Protein AF-V5AI72-F1 (afdb_monomer)

Radius of gyration: 15.3 Å; Cα contacts (8 Å, |Δi|>4): 94; chains: 1; bounding box: 33×25×50 Å

Solvent-accessible surface area (backbone atoms only — not comparable to full-atom values): 4807 Å² total; per-residue (Å²): 133,57,74,66,57,54,52,52,50,54,53,50,51,54,48,61,67,44,41,63,19,51,50,51,14,53,54,50,36,49,51,34,35,77,71,64,18,57,47,30,64,77,38,43,67,62,48,24,52,51,32,27,52,52,19,46,52,35,46,55,50,32,29,73,74,67,76,38,87,84,43,69,67,33,53,52,50,28,52,52,53,41,49,52,53,50,55,52,45,58,74,89

Foldseek 3Di:
DDPVVVVVVVVVVVCVLLVLQLVLLVVLLVVLVVLVQPCSVVCSPVSSVVSSVLLSVLSVVCCVVVVDRPDVVSSVVSCVRSVVSSVVSSVD

Sequence (92 aa):
MSFLDTLVQVLWHIANFVAPACGMACLLSLALRLRGSRAATHDLLRVWSTLFGLGVAVAVLGMALTGLDGAMATYAALVFVTGSASAWFAKA

Secondary structure (DSSP, 8-state):
--HHHHHHHHHHHHHHHHHHHHHHHHHHHHHHHHTT-HHHHH-HHHHHHHHHHHHHHHHHHHHHHHS-TT-HHHHHHHHHHHHHHHHHHHH-

Structure (mmCIF, N/CA/C/O backbone):
data_AF-V5AI72-F1
#
_entry.id   AF-V5AI72-F1
#
loop_
_atom_site.group_PDB
_atom_site.id
_atom_site.type_symbol
_atom_site.label_atom_id
_atom_site.label_alt_id
_atom_site.label_comp_id
_atom_site.label_asym_id
_atom_site.label_entity_id
_atom_site.label_seq_id
_atom_site.pdbx_PDB_ins_code
_atom_site.Cartn_x
_atom_site.Cartn_y
_atom_site.Cartn_z
_atom_site.occupancy
_atom_site.B_iso_or_equiv
_atom_site.auth_seq_id
_atom_site.auth_comp_id
_atom_site.auth_asym_id
_atom_site.auth_atom_id
_atom_site.pdbx_PDB_model_num
ATOM 1 N N . MET A 1 1 ? -7.246 9.920 31.056 1.00 64.56 1 MET A N 1
ATOM 2 C CA . MET A 1 1 ? -6.638 9.829 29.713 1.00 64.56 1 MET A CA 1
ATOM 3 C C . MET A 1 1 ? -6.071 11.196 29.377 1.00 64.56 1 MET A C 1
ATOM 5 O O . MET A 1 1 ? -6.822 12.163 29.448 1.00 64.56 1 MET A O 1
ATOM 9 N N . SER A 1 2 ? -4.772 11.306 29.113 1.00 90.00 2 SER A N 1
ATOM 10 C CA . SER A 1 2 ? -4.150 12.548 28.640 1.00 90.00 2 SER A CA 1
ATOM 11 C C . SER A 1 2 ? -4.543 12.807 27.178 1.00 90.00 2 SER A C 1
ATOM 13 O O . SER A 1 2 ? -4.760 11.866 26.420 1.00 90.00 2 SER A O 1
ATOM 15 N N . PHE A 1 3 ? -4.609 14.075 26.756 1.00 89.88 3 PHE A N 1
ATOM 16 C CA . PHE A 1 3 ? -4.807 14.457 25.347 1.00 89.88 3 PHE A CA 1
ATOM 17 C C . PHE A 1 3 ? -3.771 13.803 24.415 1.00 89.88 3 PHE A C 1
ATOM 19 O O . PHE A 1 3 ? -4.105 13.374 23.310 1.00 89.88 3 PHE A O 1
ATOM 26 N N . LEU A 1 4 ? -2.528 13.669 24.888 1.00 92.12 4 LEU A N 1
ATOM 27 C CA . LEU A 1 4 ? -1.452 13.010 24.148 1.00 92.12 4 LEU A CA 1
ATOM 28 C C . LEU A 1 4 ? -1.751 11.524 23.902 1.00 92.12 4 LEU A C 1
ATOM 30 O O . LEU A 1 4 ? -1.473 11.030 22.813 1.00 92.12 4 LEU A O 1
ATOM 34 N N . ASP A 1 5 ? -2.378 10.832 24.859 1.00 90.75 5 ASP A N 1
ATOM 35 C CA . ASP A 1 5 ? -2.741 9.416 24.707 1.00 90.75 5 ASP A CA 1
ATOM 36 C C . ASP A 1 5 ? -3.770 9.230 23.590 1.00 90.75 5 ASP A C 1
ATOM 38 O O . ASP A 1 5 ? -3.697 8.271 22.820 1.00 90.75 5 ASP A O 1
ATOM 42 N N . THR A 1 6 ? -4.731 10.150 23.491 1.00 90.25 6 THR A N 1
ATOM 43 C CA . THR A 1 6 ? -5.759 10.127 22.447 1.00 90.25 6 THR A CA 1
ATOM 44 C C . THR A 1 6 ? -5.146 10.372 21.073 1.00 90.25 6 THR A C 1
ATOM 46 O O . THR A 1 6 ? -5.454 9.648 20.128 1.00 90.25 6 THR A O 1
ATOM 49 N N . LEU A 1 7 ? -4.240 11.350 20.956 1.00 92.00 7 LEU A N 1
ATOM 50 C CA . LEU A 1 7 ? -3.529 11.607 19.702 1.00 92.00 7 LEU A CA 1
ATOM 51 C C . LEU A 1 7 ? -2.740 10.379 19.244 1.00 92.00 7 LEU A C 1
ATOM 53 O O . LEU A 1 7 ? -2.853 9.973 18.089 1.00 92.00 7 LEU A O 1
ATOM 57 N N . VAL A 1 8 ? -1.986 9.753 20.149 1.00 93.94 8 VAL A N 1
ATOM 58 C CA . VAL A 1 8 ? -1.199 8.553 19.833 1.00 93.94 8 VAL A CA 1
ATOM 59 C C . VAL A 1 8 ? -2.095 7.409 19.357 1.00 93.94 8 VAL A C 1
ATOM 61 O O . VAL A 1 8 ? -1.753 6.748 18.381 1.00 93.94 8 VAL A O 1
ATOM 64 N N . GLN A 1 9 ? -3.254 7.198 19.984 1.00 91.25 9 GLN A N 1
ATOM 65 C CA . GLN A 1 9 ? -4.203 6.153 19.580 1.00 91.25 9 GLN A CA 1
ATOM 66 C C . GLN A 1 9 ? -4.769 6.374 18.177 1.00 91.25 9 GLN A C 1
ATOM 68 O O . GLN A 1 9 ? -4.812 5.434 17.385 1.00 91.25 9 GLN A O 1
ATOM 73 N N . VAL A 1 10 ? -5.166 7.605 17.848 1.00 89.81 10 VAL A N 1
ATOM 74 C CA . VAL A 1 10 ? -5.693 7.933 16.514 1.00 89.81 10 VAL A CA 1
ATOM 75 C C . VAL A 1 10 ? -4.624 7.714 15.447 1.00 89.81 10 VAL A C 1
ATOM 77 O O . VAL A 1 10 ? -4.896 7.097 14.418 1.00 89.81 10 VAL A O 1
ATOM 80 N N . LEU A 1 11 ? -3.391 8.155 15.705 1.00 91.69 11 LEU A N 1
ATOM 81 C CA . LEU A 1 11 ? -2.280 7.933 14.782 1.00 91.69 11 LEU A CA 1
ATOM 82 C C . LEU A 1 11 ? -1.984 6.442 14.595 1.00 91.69 11 LEU A C 1
ATOM 84 O O . LEU A 1 11 ? -1.793 5.999 13.464 1.00 91.69 11 LEU A O 1
ATOM 88 N N . TRP A 1 12 ? -2.004 5.658 15.674 1.00 91.62 12 TRP A N 1
ATOM 89 C CA . TRP A 1 12 ? -1.825 4.207 15.604 1.00 91.62 12 TRP A CA 1
ATOM 90 C C . TRP A 1 12 ? -2.928 3.515 14.806 1.00 91.62 12 TRP A C 1
ATOM 92 O O . TRP A 1 12 ? -2.654 2.610 14.018 1.00 91.62 12 TRP A O 1
ATOM 102 N N . HIS A 1 13 ? -4.172 3.948 14.978 1.00 88.38 13 HIS A N 1
ATOM 103 C CA . HIS A 1 13 ? -5.306 3.394 14.254 1.00 88.38 13 HIS A CA 1
ATOM 104 C C . HIS A 1 13 ? -5.192 3.652 12.745 1.00 88.38 13 HIS A C 1
ATOM 106 O O . HIS A 1 13 ? -5.269 2.715 11.951 1.00 88.38 13 HIS A O 1
ATOM 112 N N . ILE A 1 14 ? -4.897 4.896 12.353 1.00 89.12 14 ILE A N 1
ATOM 113 C CA . ILE A 1 14 ? -4.684 5.265 10.945 1.00 89.12 14 ILE A CA 1
ATOM 114 C C . ILE A 1 14 ? -3.485 4.504 10.365 1.00 89.12 14 ILE A C 1
ATOM 116 O O . ILE A 1 14 ? -3.557 3.989 9.249 1.00 89.12 14 ILE A O 1
ATOM 120 N N . ALA A 1 15 ? -2.393 4.383 11.124 1.00 89.44 15 ALA A N 1
ATOM 121 C CA . ALA A 1 15 ? -1.220 3.633 10.692 1.00 89.44 15 ALA A CA 1
ATOM 122 C C . ALA A 1 15 ? -1.555 2.158 10.418 1.00 89.44 15 ALA A C 1
ATOM 124 O O . ALA A 1 15 ? -1.182 1.644 9.366 1.00 89.44 15 ALA A O 1
ATOM 125 N N . ASN A 1 16 ? -2.306 1.495 11.303 1.00 89.44 16 ASN A N 1
ATOM 126 C CA . ASN A 1 16 ? -2.720 0.100 11.114 1.00 89.44 16 ASN A CA 1
ATOM 127 C C . ASN A 1 16 ? -3.708 -0.086 9.958 1.00 89.44 16 ASN A C 1
ATOM 129 O O . ASN A 1 16 ? -3.641 -1.097 9.260 1.00 89.44 16 ASN A O 1
ATOM 133 N N . PHE A 1 17 ? -4.588 0.885 9.723 1.00 89.12 17 PHE A N 1
ATOM 134 C CA . PHE A 1 17 ? -5.513 0.863 8.592 1.00 89.12 17 PHE A CA 1
ATOM 135 C C . PHE A 1 17 ? -4.775 0.932 7.245 1.00 89.12 17 PHE A C 1
ATOM 137 O O . PHE A 1 17 ? -5.091 0.206 6.302 1.00 89.12 17 PHE A O 1
ATOM 144 N N . VAL A 1 18 ? -3.740 1.773 7.164 1.00 90.75 18 VAL A N 1
ATOM 145 C CA . VAL A 1 18 ? -2.966 2.017 5.935 1.00 90.75 18 VAL A CA 1
ATOM 146 C C . VAL A 1 18 ? -1.824 1.006 5.740 1.00 90.75 18 VAL A C 1
ATOM 148 O O . VAL A 1 18 ? -1.425 0.735 4.604 1.00 90.75 18 VAL A O 1
ATOM 151 N N . ALA A 1 19 ? -1.320 0.398 6.818 1.00 90.62 19 ALA A N 1
ATOM 152 C CA . ALA A 1 19 ? -0.248 -0.602 6.806 1.00 90.62 19 ALA A CA 1
ATOM 153 C C . ALA A 1 19 ? -0.395 -1.705 5.733 1.00 90.62 19 ALA A C 1
ATOM 155 O O . ALA A 1 19 ? 0.569 -1.918 4.991 1.00 90.62 19 ALA A O 1
ATOM 156 N N . PRO A 1 20 ? -1.548 -2.389 5.575 1.00 90.25 20 PRO A N 1
ATOM 157 C CA . PRO A 1 20 ? -1.711 -3.421 4.546 1.00 90.25 20 PRO A CA 1
ATOM 158 C C . PRO A 1 20 ? -1.570 -2.877 3.114 1.00 90.25 20 PRO A C 1
ATOM 160 O O . PRO A 1 20 ? -0.979 -3.544 2.262 1.00 90.25 20 PRO A O 1
ATOM 163 N N . ALA A 1 21 ? -2.045 -1.656 2.846 1.00 92.88 21 ALA A N 1
ATOM 164 C CA . ALA A 1 21 ? -1.894 -1.012 1.541 1.00 92.88 21 ALA A CA 1
ATOM 165 C C . ALA A 1 21 ? -0.428 -0.637 1.260 1.00 92.88 21 ALA A C 1
ATOM 167 O O . ALA A 1 21 ? 0.085 -0.923 0.177 1.00 92.88 21 ALA A O 1
ATOM 168 N N . CYS A 1 22 ? 0.269 -0.067 2.251 1.00 92.81 22 CYS A N 1
ATOM 169 C CA . CYS A 1 22 ? 1.711 0.198 2.181 1.00 92.81 22 CYS A CA 1
ATOM 170 C C . CYS A 1 22 ? 2.513 -1.084 1.923 1.00 92.81 22 CYS A C 1
ATOM 172 O O . CYS A 1 22 ? 3.371 -1.112 1.040 1.00 92.81 22 CYS A O 1
ATOM 174 N N . GLY A 1 23 ? 2.223 -2.150 2.675 1.00 93.06 23 GLY A N 1
ATOM 175 C CA . GLY A 1 23 ? 2.906 -3.436 2.562 1.00 93.06 23 GLY A CA 1
ATOM 176 C C . GLY A 1 23 ? 2.788 -4.025 1.159 1.00 93.06 23 GLY A C 1
ATOM 177 O O . GLY A 1 23 ? 3.802 -4.363 0.549 1.00 93.06 23 GLY A O 1
ATOM 178 N N . MET A 1 24 ? 1.573 -4.068 0.603 1.00 94.38 24 MET A N 1
ATOM 179 C CA . MET A 1 24 ? 1.354 -4.560 -0.761 1.00 94.38 24 MET A CA 1
ATOM 180 C C . MET A 1 24 ? 2.037 -3.692 -1.813 1.00 94.38 24 MET A C 1
ATOM 182 O O . MET A 1 24 ? 2.680 -4.229 -2.713 1.00 94.38 24 MET A O 1
ATOM 186 N N . ALA A 1 25 ? 1.959 -2.366 -1.689 1.00 93.75 25 ALA A N 1
ATOM 187 C CA . ALA A 1 25 ? 2.622 -1.458 -2.618 1.00 93.75 25 ALA A CA 1
ATOM 188 C C . ALA A 1 25 ? 4.142 -1.674 -2.641 1.00 93.75 25 ALA A C 1
ATOM 190 O O . ALA A 1 25 ? 4.717 -1.785 -3.722 1.00 93.75 25 ALA A O 1
ATOM 191 N N . CYS A 1 26 ? 4.783 -1.790 -1.471 1.00 93.69 26 CYS A N 1
ATOM 192 C CA . CYS A 1 26 ? 6.220 -2.057 -1.352 1.00 93.69 26 CYS A CA 1
ATOM 193 C C . CYS A 1 26 ? 6.611 -3.428 -1.916 1.00 93.69 26 CYS A C 1
ATOM 195 O O . CYS A 1 26 ? 7.547 -3.523 -2.709 1.00 93.69 26 CYS A O 1
ATOM 197 N N . LEU A 1 27 ? 5.904 -4.490 -1.517 1.00 95.25 27 LEU A N 1
ATOM 198 C CA . LEU A 1 27 ? 6.229 -5.856 -1.935 1.00 95.25 27 LEU A CA 1
ATOM 199 C C . LEU A 1 27 ? 6.068 -6.031 -3.445 1.00 95.25 27 LEU A C 1
ATOM 201 O O . LEU A 1 27 ? 6.956 -6.571 -4.102 1.00 95.25 27 LEU A O 1
ATOM 205 N N . LEU A 1 28 ? 4.959 -5.548 -4.009 1.00 93.62 28 LEU A N 1
ATOM 206 C CA . LEU A 1 28 ? 4.664 -5.709 -5.429 1.00 93.62 28 LEU A CA 1
ATOM 207 C C . LEU A 1 28 ? 5.553 -4.822 -6.300 1.00 93.62 28 LEU A C 1
ATOM 209 O O . LEU A 1 28 ? 6.057 -5.309 -7.312 1.00 93.62 28 LEU A O 1
ATOM 213 N N . SER A 1 29 ? 5.798 -3.561 -5.925 1.00 92.31 29 SER A N 1
ATOM 214 C CA . SER A 1 29 ? 6.683 -2.683 -6.704 1.00 92.31 29 SER A CA 1
ATOM 215 C C . SER A 1 29 ? 8.116 -3.224 -6.743 1.00 92.31 29 SER A C 1
ATOM 217 O O . SER A 1 29 ? 8.744 -3.237 -7.806 1.00 92.31 29 SER A O 1
ATOM 219 N N . LEU A 1 30 ? 8.610 -3.760 -5.621 1.00 92.62 30 LEU A N 1
ATOM 220 C CA . LEU A 1 30 ? 9.920 -4.398 -5.556 1.00 92.62 30 LEU A CA 1
ATOM 221 C C . LEU A 1 30 ? 9.947 -5.708 -6.352 1.00 92.62 30 LEU A C 1
ATOM 223 O O . LEU A 1 30 ? 10.873 -5.922 -7.130 1.00 92.62 30 LEU A O 1
ATOM 227 N N . ALA A 1 31 ? 8.918 -6.552 -6.235 1.00 93.19 31 ALA A N 1
ATOM 228 C CA . ALA A 1 31 ? 8.807 -7.785 -7.015 1.00 93.19 31 ALA A CA 1
ATOM 229 C C . ALA A 1 31 ? 8.787 -7.513 -8.530 1.00 93.19 31 ALA A C 1
ATOM 231 O O . ALA A 1 31 ? 9.446 -8.216 -9.295 1.00 93.19 31 ALA A O 1
ATOM 232 N N . LEU A 1 32 ? 8.083 -6.468 -8.973 1.00 92.25 32 LEU A N 1
ATOM 233 C CA . LEU A 1 32 ? 8.070 -6.008 -10.365 1.00 92.25 32 LEU A CA 1
ATOM 234 C C . LEU A 1 32 ? 9.459 -5.568 -10.837 1.00 92.25 32 LEU A C 1
ATOM 236 O O . LEU A 1 32 ? 9.879 -5.939 -11.935 1.00 92.25 32 LEU A O 1
ATOM 240 N N . ARG A 1 33 ? 10.186 -4.819 -10.004 1.00 90.62 33 ARG A N 1
ATOM 241 C CA . ARG A 1 33 ? 11.556 -4.387 -10.302 1.00 90.62 33 ARG A CA 1
ATOM 242 C C . ARG A 1 33 ? 12.521 -5.569 -10.387 1.00 90.62 33 ARG A C 1
ATOM 244 O O . ARG A 1 33 ? 13.299 -5.640 -11.331 1.00 90.62 33 ARG A O 1
ATOM 251 N N . LEU A 1 34 ? 12.437 -6.521 -9.456 1.00 92.00 34 LEU A N 1
ATOM 252 C CA . LEU A 1 34 ? 13.263 -7.737 -9.457 1.00 92.00 34 LEU A CA 1
ATOM 253 C C . LEU A 1 34 ? 12.979 -8.638 -10.668 1.00 92.00 34 LEU A C 1
ATOM 255 O O . LEU A 1 34 ? 13.883 -9.295 -11.171 1.00 92.00 34 LEU A O 1
ATOM 259 N N . ARG A 1 35 ? 11.741 -8.635 -11.174 1.00 91.12 35 ARG A N 1
ATOM 260 C CA . ARG A 1 35 ? 11.356 -9.330 -12.413 1.00 91.12 35 ARG A CA 1
ATOM 261 C C . ARG A 1 35 ? 11.759 -8.593 -13.694 1.00 91.12 35 ARG A C 1
ATOM 263 O O . ARG A 1 35 ? 11.507 -9.114 -14.776 1.00 91.12 35 ARG A O 1
ATOM 270 N N . GLY A 1 36 ? 12.347 -7.401 -13.596 1.00 87.31 36 GLY A N 1
ATOM 271 C CA . GLY A 1 36 ? 12.777 -6.618 -14.754 1.00 87.31 36 GLY A CA 1
ATOM 272 C C . GLY A 1 36 ? 11.640 -5.929 -15.515 1.00 87.31 36 GLY A C 1
ATOM 273 O 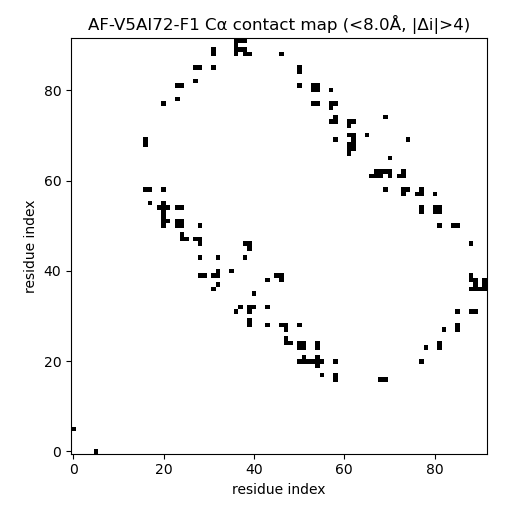O . GLY A 1 36 ? 11.800 -5.641 -16.700 1.00 87.31 36 GLY A O 1
ATOM 274 N N . SER A 1 37 ? 10.494 -5.654 -14.873 1.00 88.62 37 SER A N 1
ATOM 275 C CA . SER A 1 37 ? 9.443 -4.820 -15.483 1.00 88.62 37 SER A CA 1
ATOM 276 C C . SER A 1 37 ? 10.025 -3.461 -15.878 1.00 88.62 37 SER A C 1
ATOM 278 O O . SER A 1 37 ? 10.678 -2.793 -15.066 1.00 88.62 37 SER A O 1
ATOM 280 N N . ARG A 1 38 ? 9.768 -3.028 -17.119 1.00 86.31 38 ARG A N 1
ATOM 281 C CA . ARG A 1 38 ? 10.248 -1.732 -17.623 1.00 86.31 38 ARG A CA 1
ATOM 282 C C . ARG A 1 38 ? 9.647 -0.587 -16.822 1.00 86.31 38 ARG A C 1
ATOM 284 O O . ARG A 1 38 ? 10.380 0.311 -16.413 1.00 86.31 38 ARG A O 1
ATOM 291 N N . ALA A 1 39 ? 8.349 -0.667 -16.528 1.00 84.25 39 ALA A N 1
ATOM 292 C CA . ALA A 1 39 ? 7.639 0.326 -15.731 1.00 84.25 39 ALA A CA 1
ATOM 293 C C . ALA A 1 39 ? 8.259 0.511 -14.334 1.00 84.25 39 ALA A C 1
ATOM 295 O O . ALA A 1 39 ? 8.548 1.637 -13.936 1.00 84.25 39 ALA A O 1
ATOM 296 N N . ALA A 1 40 ? 8.528 -0.581 -13.611 1.00 85.88 40 ALA A N 1
ATOM 297 C CA . ALA A 1 40 ? 9.100 -0.507 -12.261 1.00 85.88 40 ALA A CA 1
ATOM 298 C C . ALA A 1 40 ? 10.601 -0.171 -12.244 1.00 85.88 40 ALA A C 1
ATOM 300 O O . ALA A 1 40 ? 11.108 0.336 -11.243 1.00 85.88 40 ALA A O 1
ATOM 301 N N . THR A 1 41 ? 11.316 -0.448 -13.337 1.00 88.12 41 THR A N 1
ATOM 302 C CA . THR A 1 41 ? 12.731 -0.080 -13.491 1.00 88.12 41 THR A CA 1
ATOM 303 C C . THR A 1 41 ? 12.897 1.415 -13.751 1.00 88.12 41 THR A C 1
ATOM 305 O O . THR A 1 41 ? 13.759 2.040 -13.139 1.00 88.12 41 THR A O 1
ATOM 308 N N . HIS A 1 42 ? 12.066 1.991 -14.625 1.00 88.62 42 HIS A N 1
ATOM 309 C CA . HIS A 1 42 ? 12.134 3.412 -14.971 1.00 88.62 42 HIS A CA 1
ATOM 310 C C . HIS A 1 42 ? 11.506 4.318 -13.912 1.00 88.62 42 HIS A C 1
ATOM 312 O O . HIS A 1 42 ? 12.061 5.374 -13.624 1.00 88.62 42 HIS A O 1
ATOM 318 N N . ASP A 1 43 ? 10.366 3.924 -13.339 1.00 91.94 43 ASP A N 1
ATOM 319 C CA . ASP A 1 43 ? 9.618 4.781 -12.420 1.00 91.94 43 ASP A CA 1
ATOM 320 C C . ASP A 1 43 ? 8.951 3.971 -11.297 1.00 91.94 43 ASP A C 1
ATOM 322 O O . ASP A 1 43 ? 7.735 3.753 -11.243 1.00 91.94 43 ASP A O 1
ATOM 326 N N . LEU A 1 44 ? 9.792 3.498 -10.373 1.00 91.94 44 LEU A N 1
ATOM 327 C CA . LEU A 1 44 ? 9.356 2.718 -9.214 1.00 91.94 44 LEU A CA 1
ATOM 328 C C . LEU A 1 44 ? 8.382 3.502 -8.322 1.00 91.94 44 LEU A C 1
ATOM 330 O O . LEU A 1 44 ? 7.448 2.913 -7.779 1.00 91.94 44 LEU A O 1
ATOM 334 N N . LEU A 1 45 ? 8.590 4.815 -8.180 1.00 92.94 45 LEU A N 1
ATOM 335 C CA . LEU A 1 45 ? 7.749 5.687 -7.358 1.00 92.94 45 LEU A CA 1
ATOM 336 C C . LEU A 1 45 ? 6.332 5.775 -7.921 1.00 92.94 45 LEU A C 1
ATOM 338 O O . LEU A 1 45 ? 5.378 5.684 -7.152 1.00 92.94 45 LEU A O 1
ATOM 342 N N . ARG A 1 46 ? 6.178 5.877 -9.246 1.00 93.06 46 ARG A N 1
ATOM 343 C CA . ARG A 1 46 ? 4.864 5.855 -9.902 1.00 93.06 46 ARG A CA 1
ATOM 344 C C . ARG A 1 46 ? 4.147 4.519 -9.740 1.00 93.06 46 ARG A C 1
ATOM 346 O O . ARG A 1 46 ? 2.948 4.500 -9.462 1.00 93.06 46 ARG A O 1
ATOM 353 N N . VAL A 1 47 ? 4.855 3.399 -9.897 1.00 92.62 47 VAL A N 1
ATOM 354 C CA . VAL A 1 47 ? 4.269 2.062 -9.683 1.00 92.62 47 VAL A CA 1
ATOM 355 C C . VAL A 1 47 ? 3.825 1.907 -8.228 1.00 92.62 47 VAL A C 1
ATOM 357 O O . VAL A 1 47 ? 2.698 1.493 -7.963 1.00 92.62 47 VAL A O 1
ATOM 360 N N . TRP A 1 48 ? 4.683 2.295 -7.285 1.00 95.69 48 TRP A N 1
ATOM 361 C CA . TRP A 1 48 ? 4.393 2.221 -5.859 1.00 95.69 48 TRP A CA 1
ATOM 362 C C . TRP A 1 48 ? 3.209 3.107 -5.457 1.00 95.69 48 TRP A C 1
ATOM 364 O O . TRP A 1 48 ? 2.281 2.614 -4.820 1.00 95.69 48 TRP A O 1
ATOM 374 N N . SER A 1 49 ? 3.185 4.378 -5.871 1.00 95.19 49 SER A N 1
ATOM 375 C CA . SER A 1 49 ? 2.110 5.313 -5.515 1.00 95.19 49 SER A CA 1
ATOM 376 C C . SER A 1 49 ? 0.759 4.893 -6.094 1.00 95.19 49 SER A C 1
ATOM 378 O O . SER A 1 49 ? -0.263 5.031 -5.424 1.00 95.19 49 SER A O 1
ATOM 380 N N . THR A 1 50 ? 0.751 4.301 -7.292 1.00 94.62 50 THR A N 1
ATOM 381 C CA . THR A 1 50 ? -0.468 3.756 -7.906 1.00 94.62 50 THR A CA 1
ATOM 382 C C . THR A 1 50 ? -1.003 2.564 -7.110 1.00 94.62 50 THR A C 1
ATOM 384 O O . THR A 1 50 ? -2.187 2.523 -6.780 1.00 94.62 50 THR A O 1
ATOM 387 N N . LEU A 1 51 ? -0.139 1.601 -6.768 1.00 95.00 51 LEU A N 1
ATOM 388 C CA . LEU A 1 51 ? -0.528 0.426 -5.977 1.00 95.00 51 LEU A CA 1
ATOM 389 C C . LEU A 1 51 ? -0.992 0.818 -4.573 1.00 95.00 51 LEU A C 1
ATOM 391 O O . LEU A 1 51 ? -1.983 0.282 -4.079 1.00 95.00 51 LEU A O 1
ATOM 395 N N . PHE A 1 52 ? -0.309 1.782 -3.958 1.00 95.38 52 PHE A N 1
ATOM 39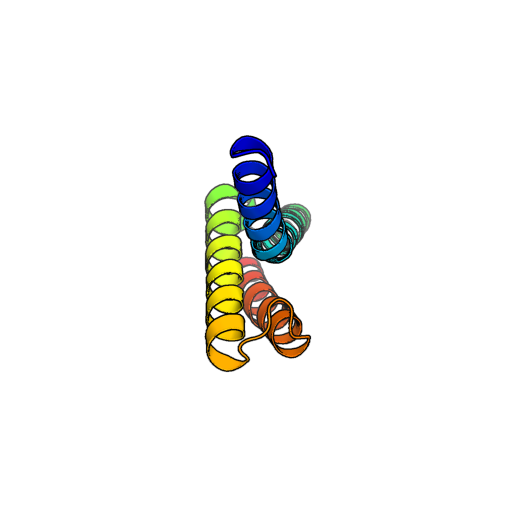6 C CA . PHE A 1 52 ? -0.670 2.320 -2.656 1.00 95.38 52 PHE A CA 1
ATOM 397 C C . PHE A 1 52 ? -2.036 3.010 -2.690 1.00 95.38 52 PHE A C 1
ATOM 399 O O . PHE A 1 52 ? -2.908 2.675 -1.890 1.00 95.38 52 PHE A O 1
ATOM 406 N N . GLY A 1 53 ? -2.258 3.909 -3.654 1.00 94.75 53 GLY A N 1
ATOM 407 C CA . GLY A 1 53 ? -3.531 4.613 -3.815 1.00 94.75 53 GLY A CA 1
ATOM 408 C C . GLY A 1 53 ? -4.705 3.658 -4.039 1.00 94.75 53 GLY A C 1
ATOM 409 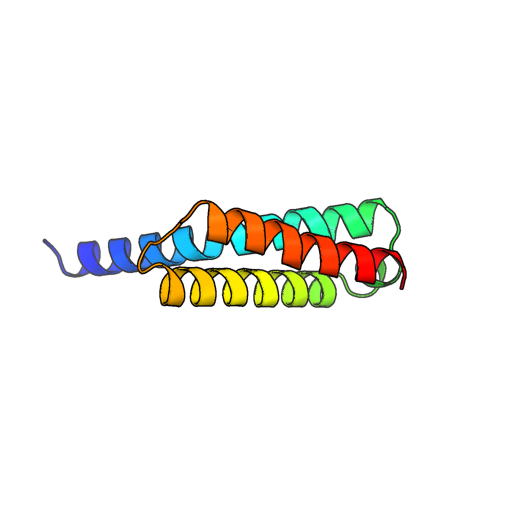O O . GLY A 1 53 ? -5.750 3.812 -3.408 1.00 94.75 53 GLY A O 1
ATOM 410 N N . LEU A 1 54 ? -4.517 2.622 -4.863 1.00 95.38 54 LEU A N 1
ATOM 411 C CA . LEU A 1 54 ? -5.519 1.569 -5.054 1.00 95.38 54 LEU A CA 1
ATOM 412 C C . LEU A 1 54 ? -5.780 0.780 -3.765 1.00 95.38 54 LEU A C 1
ATOM 414 O O . LEU A 1 54 ? -6.936 0.542 -3.423 1.00 95.38 54 LEU A O 1
ATOM 418 N N . GLY A 1 55 ? -4.732 0.399 -3.032 1.00 93.94 55 GLY A N 1
ATOM 419 C CA . GLY A 1 55 ? -4.869 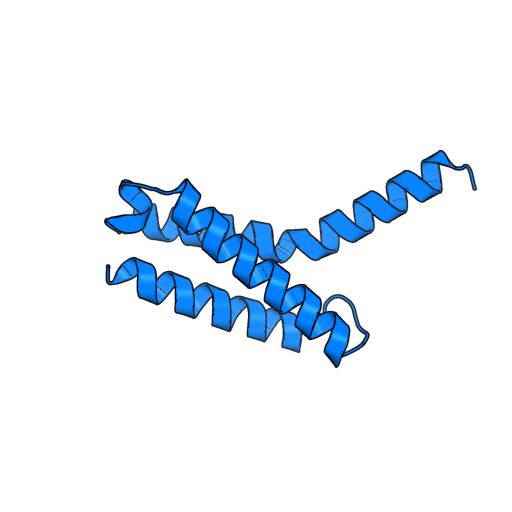-0.320 -1.764 1.00 93.94 55 GLY A CA 1
ATOM 420 C C . GLY A 1 55 ? -5.641 0.478 -0.711 1.00 93.94 55 GLY A C 1
ATOM 421 O O . GLY A 1 55 ? -6.541 -0.065 -0.072 1.00 93.94 55 GLY A O 1
ATOM 422 N N . VAL A 1 56 ? -5.348 1.776 -0.576 1.00 93.56 56 VAL A N 1
ATOM 423 C CA . VAL A 1 56 ? -6.075 2.679 0.332 1.00 93.56 56 VAL A CA 1
ATOM 424 C C . VAL A 1 56 ? -7.530 2.842 -0.105 1.00 93.56 56 VAL A C 1
ATOM 426 O O . VAL A 1 56 ? -8.424 2.755 0.733 1.00 93.56 56 VAL A O 1
ATOM 429 N N . ALA A 1 57 ? -7.795 3.012 -1.404 1.00 93.81 57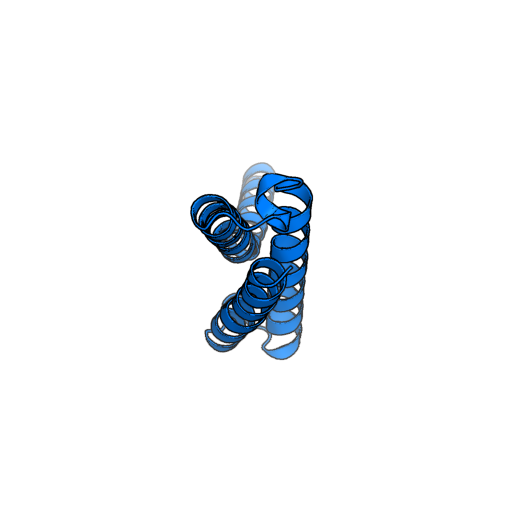 ALA A N 1
ATOM 430 C CA . ALA A 1 57 ? -9.161 3.116 -1.917 1.00 93.81 57 ALA A CA 1
ATOM 431 C C . ALA A 1 57 ? -9.992 1.863 -1.593 1.00 93.81 57 ALA A C 1
ATOM 433 O O . ALA A 1 57 ? -11.138 1.980 -1.160 1.00 93.81 57 ALA A O 1
ATOM 434 N N . VAL A 1 58 ? -9.409 0.668 -1.737 1.00 93.81 58 VAL A N 1
ATOM 435 C CA . VAL A 1 58 ? -10.080 -0.590 -1.373 1.00 93.81 58 VAL A CA 1
ATOM 436 C C . VAL A 1 58 ? -10.320 -0.686 0.131 1.00 93.81 58 VAL A C 1
ATOM 438 O O . VAL A 1 58 ? -11.402 -1.106 0.533 1.00 93.81 58 VAL A O 1
ATOM 441 N N . ALA A 1 59 ? -9.360 -0.276 0.963 1.00 90.38 59 ALA 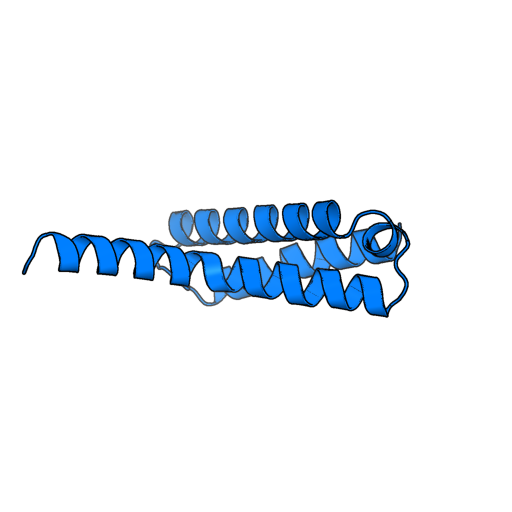A N 1
ATOM 442 C CA . ALA A 1 59 ? -9.533 -0.274 2.413 1.00 90.38 59 ALA A CA 1
ATOM 443 C C . ALA A 1 59 ? -10.693 0.642 2.843 1.00 90.38 59 ALA A C 1
ATOM 445 O O . ALA A 1 59 ? -11.570 0.211 3.590 1.00 90.38 59 ALA A O 1
ATOM 446 N N . VAL A 1 60 ? -10.750 1.868 2.307 1.00 91.69 60 VAL A N 1
ATOM 447 C CA . VAL A 1 60 ? -11.824 2.839 2.586 1.00 91.69 60 VAL A CA 1
ATOM 448 C C . VAL A 1 60 ? -13.180 2.320 2.113 1.00 91.69 60 VAL A C 1
ATOM 450 O O . VAL A 1 60 ? -14.155 2.391 2.857 1.00 91.69 60 VAL A O 1
ATOM 453 N N . LEU A 1 61 ? -13.254 1.751 0.906 1.00 90.50 61 LEU A N 1
ATOM 454 C CA . LEU A 1 61 ? -14.493 1.162 0.391 1.00 90.50 61 LEU A CA 1
ATOM 455 C C . LEU A 1 61 ? -14.942 -0.043 1.222 1.00 90.50 61 LEU A C 1
ATOM 457 O O . LEU A 1 61 ? -16.120 -0.161 1.546 1.00 90.50 61 LEU A O 1
ATOM 461 N N . GLY A 1 62 ? -14.017 -0.925 1.597 1.00 88.38 62 GLY A N 1
ATOM 462 C CA . GLY A 1 62 ? -14.316 -2.082 2.433 1.00 88.38 62 GLY A CA 1
ATOM 463 C C . GLY A 1 62 ? -14.846 -1.677 3.805 1.00 88.38 62 GLY A C 1
ATOM 464 O O . GLY A 1 62 ? -15.851 -2.228 4.253 1.00 88.38 62 GLY A O 1
ATOM 465 N N . MET A 1 63 ? -14.235 -0.672 4.436 1.00 87.62 63 MET A N 1
ATOM 466 C CA . MET A 1 63 ? -14.723 -0.098 5.692 1.00 87.62 63 MET A CA 1
ATOM 467 C C . MET A 1 63 ? -16.121 0.511 5.521 1.00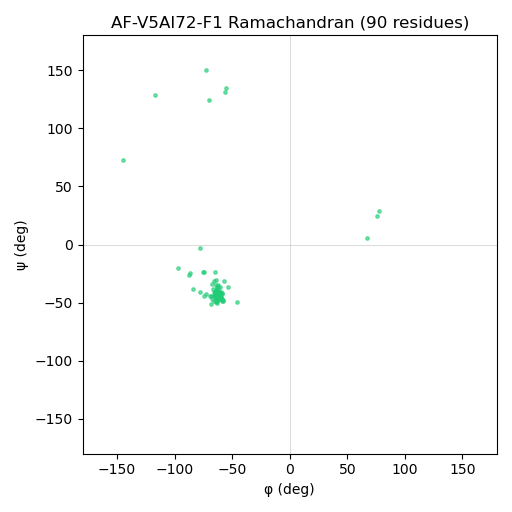 87.62 63 MET A C 1
ATOM 469 O O . MET A 1 63 ? -17.012 0.216 6.311 1.00 87.62 63 MET A O 1
ATOM 473 N N . ALA A 1 64 ? -16.350 1.294 4.462 1.00 88.75 64 ALA A N 1
ATOM 474 C CA . ALA A 1 64 ? -17.646 1.922 4.196 1.00 88.75 64 ALA A CA 1
ATOM 475 C C . ALA A 1 64 ? -18.775 0.902 3.956 1.00 88.75 64 ALA A C 1
ATOM 477 O O . ALA A 1 64 ? -19.915 1.148 4.341 1.00 88.75 64 ALA A O 1
ATOM 478 N N . LEU A 1 65 ? -18.466 -0.238 3.331 1.00 88.38 65 LEU A N 1
ATOM 479 C CA . LEU A 1 65 ? -19.444 -1.284 3.019 1.00 88.38 65 LEU A CA 1
ATOM 480 C C . LEU A 1 65 ? -19.702 -2.239 4.187 1.00 88.38 65 LEU A C 1
ATOM 482 O O . LEU A 1 65 ? -20.829 -2.692 4.369 1.00 88.38 65 LEU A O 1
ATOM 486 N N . THR A 1 66 ? -18.666 -2.588 4.950 1.00 87.31 66 THR A N 1
ATOM 487 C CA . THR A 1 66 ? -18.769 -3.596 6.019 1.00 87.31 66 THR A CA 1
ATOM 488 C C . THR A 1 66 ? -18.970 -2.989 7.403 1.00 87.31 66 THR A C 1
ATOM 490 O O . THR A 1 66 ? -19.406 -3.693 8.309 1.00 87.31 66 THR A O 1
ATOM 493 N N . GLY A 1 67 ? -18.638 -1.708 7.588 1.00 84.06 67 GLY A N 1
ATOM 494 C CA . GLY A 1 67 ? -18.586 -1.054 8.898 1.00 84.06 67 GLY A CA 1
ATOM 495 C C . GLY A 1 67 ? -17.479 -1.592 9.813 1.00 84.06 67 GLY A C 1
ATOM 496 O O . GLY A 1 67 ? -17.417 -1.210 10.978 1.00 84.06 67 GLY A O 1
ATOM 497 N N . LEU A 1 68 ? -16.625 -2.488 9.306 1.00 82.88 68 LEU A N 1
ATOM 498 C CA . LEU A 1 68 ? -15.577 -3.165 10.056 1.00 82.88 68 LEU A CA 1
ATOM 499 C C . LEU A 1 68 ? -14.212 -2.788 9.487 1.00 82.88 68 LEU A C 1
ATOM 501 O O . LEU A 1 68 ? -13.944 -2.969 8.296 1.00 82.88 68 LEU A O 1
ATOM 505 N N . ASP A 1 69 ? -13.313 -2.354 10.362 1.00 75.19 69 ASP A N 1
ATOM 506 C CA . ASP A 1 69 ? -11.899 -2.290 10.023 1.00 75.19 69 ASP A CA 1
ATOM 507 C C . ASP A 1 69 ? -11.324 -3.702 9.918 1.00 75.19 69 ASP A C 1
ATOM 509 O O . ASP A 1 69 ? -11.419 -4.506 10.844 1.00 75.19 69 ASP A O 1
ATOM 513 N N . GLY A 1 70 ? -10.725 -4.018 8.769 1.00 73.19 70 GLY A N 1
ATOM 514 C CA . GLY A 1 70 ? -10.028 -5.291 8.578 1.00 73.19 70 GLY A CA 1
ATOM 515 C C . GLY A 1 70 ? -10.932 -6.503 8.333 1.00 73.19 70 GLY A C 1
ATOM 516 O O . GLY A 1 70 ? -10.551 -7.631 8.648 1.00 73.19 70 GLY A O 1
ATOM 517 N N . ALA A 1 71 ? -12.116 -6.319 7.739 1.00 82.94 71 ALA A N 1
ATOM 518 C CA . ALA A 1 71 ? -12.884 -7.454 7.231 1.00 82.94 71 ALA A CA 1
ATOM 519 C C . ALA A 1 71 ? -12.033 -8.291 6.249 1.00 82.94 71 ALA A C 1
ATOM 521 O O . ALA A 1 71 ? -11.400 -7.749 5.340 1.00 82.94 71 ALA A O 1
ATOM 522 N N . MET A 1 72 ? -12.051 -9.625 6.383 1.00 86.94 72 MET A N 1
ATOM 523 C CA . MET A 1 72 ? -11.280 -10.524 5.501 1.00 86.94 72 MET A CA 1
ATOM 524 C C . MET A 1 72 ? -11.622 -10.331 4.017 1.00 86.94 72 MET A C 1
ATOM 526 O O . MET A 1 72 ? -10.746 -10.437 3.161 1.00 86.94 72 MET A O 1
ATOM 530 N N . ALA A 1 73 ? -12.873 -9.966 3.716 1.00 85.12 73 ALA A N 1
ATOM 531 C CA . ALA A 1 73 ? -13.306 -9.607 2.368 1.00 85.12 73 ALA A CA 1
ATOM 532 C C . ALA A 1 73 ? -12.561 -8.376 1.815 1.00 85.12 73 ALA A C 1
ATOM 534 O O . ALA A 1 73 ? -12.160 -8.377 0.653 1.00 85.12 73 ALA A O 1
ATOM 535 N N . THR A 1 74 ? -12.310 -7.361 2.647 1.0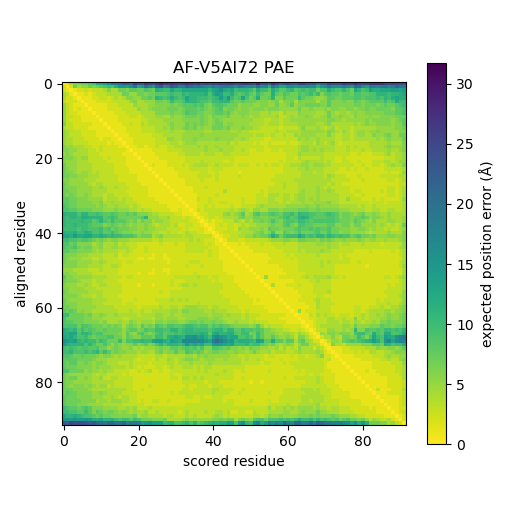0 87.75 74 THR A N 1
ATOM 536 C CA . THR A 1 74 ? -11.540 -6.164 2.276 1.00 87.75 74 THR A CA 1
ATOM 537 C C . THR A 1 74 ? -10.093 -6.523 1.962 1.00 87.75 74 THR A C 1
ATOM 539 O O . THR A 1 74 ? -9.548 -6.050 0.968 1.00 87.75 74 THR A O 1
ATOM 542 N N . TYR A 1 75 ? -9.481 -7.413 2.748 1.00 87.88 75 TYR A N 1
ATOM 543 C CA . TYR A 1 75 ? -8.130 -7.900 2.461 1.00 87.88 75 TYR A CA 1
ATOM 544 C C . TYR A 1 75 ? -8.069 -8.705 1.161 1.00 87.88 75 TYR A C 1
ATOM 546 O O . TYR A 1 75 ? -7.169 -8.485 0.352 1.00 87.88 75 TYR A O 1
ATOM 554 N N . ALA A 1 76 ? -9.042 -9.586 0.918 1.00 89.75 76 ALA A N 1
ATOM 555 C CA . ALA A 1 76 ? -9.129 -10.337 -0.332 1.00 89.75 76 ALA A CA 1
ATOM 556 C C . ALA A 1 76 ? -9.276 -9.401 -1.543 1.00 89.75 76 ALA A C 1
ATOM 558 O O . ALA A 1 76 ? -8.556 -9.552 -2.531 1.00 89.75 76 ALA A O 1
ATOM 559 N N . ALA A 1 77 ? -10.144 -8.389 -1.447 1.00 91.94 77 ALA A N 1
ATOM 560 C CA . ALA A 1 77 ? -10.300 -7.367 -2.477 1.00 91.94 77 ALA A CA 1
ATOM 561 C C . ALA A 1 77 ? -9.008 -6.561 -2.683 1.00 91.94 77 ALA A C 1
ATOM 563 O O . ALA A 1 77 ? -8.617 -6.305 -3.821 1.00 91.94 77 ALA A O 1
ATOM 564 N N . LEU A 1 78 ? -8.308 -6.204 -1.603 1.00 92.62 78 LEU A N 1
ATOM 565 C CA . LEU A 1 78 ? -7.060 -5.442 -1.659 1.00 92.62 78 LEU A CA 1
ATOM 566 C C . LEU A 1 78 ? -5.981 -6.231 -2.403 1.00 92.62 78 LEU A C 1
ATOM 568 O O . LEU A 1 78 ? -5.355 -5.693 -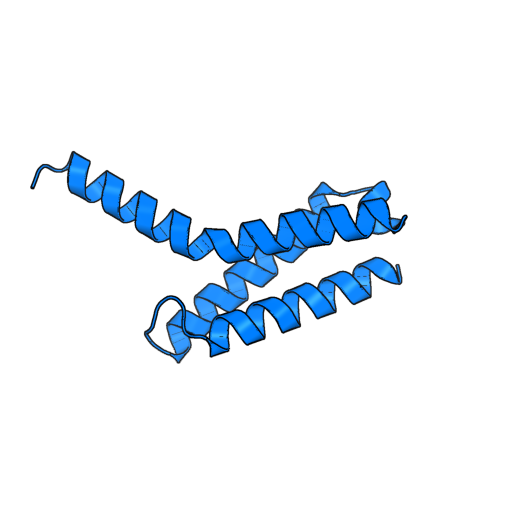3.318 1.00 92.62 78 LEU A O 1
ATOM 572 N N . VAL A 1 79 ? -5.808 -7.514 -2.073 1.00 93.25 79 VAL A N 1
ATOM 573 C CA . VAL A 1 79 ? -4.890 -8.424 -2.778 1.00 93.25 79 VAL A CA 1
ATOM 574 C C . VAL A 1 79 ? -5.285 -8.557 -4.246 1.00 93.25 79 VAL A C 1
ATOM 576 O O . VAL A 1 79 ? -4.429 -8.467 -5.122 1.00 93.25 79 VAL A O 1
ATOM 579 N N . PHE A 1 80 ? -6.574 -8.735 -4.535 1.00 94.81 80 PHE A N 1
ATOM 580 C CA . PHE A 1 80 ? -7.056 -8.922 -5.900 1.00 94.81 80 PHE A CA 1
ATOM 581 C C . PHE A 1 80 ? -6.816 -7.686 -6.776 1.00 94.81 80 PHE A C 1
ATOM 583 O O . PHE A 1 80 ? -6.302 -7.803 -7.891 1.00 94.81 80 PHE A O 1
ATOM 590 N N . VAL A 1 81 ? -7.133 -6.492 -6.269 1.00 95.38 81 VAL A N 1
ATOM 591 C CA . VAL A 1 81 ? -6.962 -5.223 -6.990 1.00 95.38 81 VAL A CA 1
ATOM 592 C C . VAL A 1 81 ? -5.483 -4.893 -7.175 1.00 95.38 81 VAL A C 1
ATOM 594 O O . VAL A 1 81 ? -5.050 -4.642 -8.301 1.00 95.38 81 VAL A O 1
ATOM 597 N N . THR A 1 82 ? -4.686 -4.932 -6.103 1.00 94.75 82 THR A N 1
ATOM 598 C CA . THR A 1 82 ? -3.246 -4.623 -6.182 1.00 94.75 82 THR A CA 1
ATOM 599 C C . THR A 1 82 ? -2.488 -5.665 -7.007 1.00 94.75 82 THR A C 1
ATOM 601 O O . THR A 1 82 ? -1.647 -5.301 -7.829 1.00 94.75 82 THR A O 1
ATOM 604 N N . GLY A 1 83 ? -2.843 -6.946 -6.888 1.00 92.81 83 GLY A N 1
ATOM 605 C CA . GLY A 1 83 ? -2.316 -8.031 -7.713 1.00 92.81 83 GLY A CA 1
ATOM 606 C C . GLY A 1 83 ? -2.638 -7.845 -9.196 1.00 92.81 83 GLY A C 1
ATOM 607 O O . GLY A 1 83 ? -1.733 -7.906 -10.029 1.00 92.81 83 GLY A O 1
ATOM 608 N N . SER A 1 84 ? -3.888 -7.522 -9.537 1.00 94.12 84 SER A N 1
ATOM 609 C CA . SER A 1 84 ? -4.302 -7.255 -10.924 1.00 94.12 84 SER A CA 1
ATOM 610 C C . SER A 1 84 ? -3.586 -6.038 -11.515 1.00 94.12 84 SER A C 1
ATOM 612 O O . SER A 1 84 ? -3.079 -6.100 -12.636 1.00 94.12 84 SER A O 1
ATOM 614 N N . ALA A 1 85 ? -3.466 -4.952 -10.745 1.00 92.88 85 ALA A N 1
ATOM 615 C CA . ALA A 1 85 ? -2.709 -3.769 -11.150 1.00 92.88 85 ALA A CA 1
ATOM 616 C C . ALA A 1 85 ? -1.219 -4.090 -11.357 1.00 92.88 85 ALA A C 1
ATOM 618 O O . ALA A 1 85 ? -0.623 -3.678 -12.351 1.00 92.88 85 ALA A O 1
ATOM 619 N N . SER A 1 86 ? -0.619 -4.892 -10.472 1.00 91.88 86 SER A N 1
ATOM 620 C CA . SER A 1 86 ? 0.769 -5.338 -10.626 1.00 91.88 86 SER A CA 1
ATOM 621 C C . SER A 1 86 ? 0.966 -6.198 -11.880 1.00 91.88 86 SER A C 1
ATOM 623 O O . SER A 1 86 ? 1.954 -6.035 -12.593 1.00 91.88 86 SER A O 1
ATOM 625 N N . ALA A 1 87 ? -0.001 -7.057 -12.218 1.00 91.75 87 ALA A N 1
ATOM 626 C CA . ALA A 1 87 ? 0.035 -7.864 -13.434 1.00 91.75 87 ALA A CA 1
ATOM 627 C C . ALA A 1 87 ? -0.044 -7.002 -14.704 1.00 91.75 87 ALA A C 1
ATOM 629 O O . ALA A 1 87 ? 0.560 -7.352 -15.719 1.00 91.75 87 ALA A O 1
ATOM 630 N N . TRP A 1 88 ? -0.740 -5.864 -14.647 1.00 91.69 88 TRP A N 1
ATOM 631 C CA . TRP A 1 88 ? -0.765 -4.889 -15.736 1.00 91.69 88 TRP A CA 1
ATOM 632 C C . TRP A 1 88 ? 0.600 -4.211 -15.925 1.00 91.69 88 TRP A C 1
ATOM 634 O O . TRP A 1 88 ? 1.129 -4.208 -17.036 1.00 91.69 88 TRP A O 1
ATOM 644 N N . PHE A 1 89 ? 1.237 -3.755 -14.841 1.00 88.38 89 PHE A N 1
ATOM 645 C CA . PHE A 1 89 ? 2.595 -3.187 -14.889 1.00 88.38 89 PHE A CA 1
ATOM 646 C C . PHE A 1 89 ? 3.680 -4.192 -15.297 1.00 88.38 89 PHE A C 1
ATOM 648 O O . PHE A 1 89 ? 4.737 -3.795 -15.779 1.00 88.38 89 PHE A O 1
ATOM 655 N N . ALA A 1 90 ? 3.448 -5.491 -15.112 1.00 88.00 90 ALA A N 1
ATOM 656 C CA . ALA A 1 90 ? 4.381 -6.524 -15.554 1.00 88.00 90 ALA A CA 1
ATOM 657 C C . ALA A 1 90 ? 4.359 -6.743 -17.078 1.00 88.00 90 ALA A C 1
ATOM 659 O O . ALA A 1 90 ? 5.334 -7.259 -17.619 1.00 88.00 90 ALA A O 1
ATOM 660 N N . LYS A 1 91 ? 3.254 -6.398 -17.757 1.00 80.75 91 LYS A N 1
ATOM 661 C CA . LYS A 1 91 ? 3.116 -6.520 -19.219 1.00 80.75 91 LYS A CA 1
ATOM 662 C C . LYS A 1 91 ? 3.614 -5.288 -19.983 1.00 80.75 91 LYS A C 1
ATOM 664 O O . LYS A 1 91 ? 3.950 -5.430 -21.154 1.00 80.75 91 LYS A O 1
ATOM 669 N N . ALA A 1 92 ? 3.595 -4.117 -19.347 1.00 61.28 92 ALA A N 1
ATOM 670 C CA . ALA A 1 92 ? 4.020 -2.837 -19.920 1.00 61.28 92 ALA A CA 1
ATOM 671 C C . ALA A 1 92 ? 5.550 -2.660 -19.882 1.00 61.28 92 ALA A C 1
ATOM 673 O O . ALA A 1 92 ? 6.106 -2.170 -20.890 1.00 61.28 92 ALA A O 1
#

pLDDT: mean 89.96, std 5.66, range [61.28, 95.69]

Mean predicted aligned error: 4.56 Å